Protein AF-N6XP48-F1 (afdb_monomer)

Nearest PDB structures (foldseek):
  5cam-assembly1_C  TM=9.400E-01  e=2.402E-02  Pseudomonas putida
  2rn7-assembly1_A  TM=3.676E-01  e=2.381E+00  Shigella flexneri

Structure (mmCIF, N/CA/C/O backbone):
data_AF-N6XP48-F1
#
_entry.id   AF-N6XP48-F1
#
loop_
_atom_site.group_PDB
_atom_site.id
_atom_site.type_symbol
_atom_site.label_atom_id
_atom_site.label_alt_id
_atom_site.label_comp_id
_atom_site.label_asym_id
_atom_site.label_entity_id
_atom_site.label_seq_id
_atom_site.pdbx_PDB_ins_code
_atom_site.Cartn_x
_atom_site.Cartn_y
_atom_site.Cartn_z
_atom_site.occupancy
_atom_site.B_iso_or_equiv
_atom_site.auth_seq_id
_atom_site.auth_comp_id
_atom_site.auth_asym_id
_atom_site.auth_atom_id
_atom_site.pdbx_PDB_model_num
ATOM 1 N N . MET A 1 1 ? -10.501 29.553 18.023 1.00 41.72 1 MET A N 1
ATOM 2 C CA . MET A 1 1 ? -9.786 28.261 18.107 1.00 41.72 1 MET A CA 1
ATOM 3 C C . MET A 1 1 ? -9.915 27.550 16.769 1.00 41.72 1 MET A C 1
ATOM 5 O O . MET A 1 1 ? -11.051 27.428 16.327 1.00 41.72 1 MET A O 1
ATOM 9 N N . PRO A 1 2 ? -8.834 27.119 16.096 1.00 44.75 2 PRO A N 1
ATOM 10 C CA . PRO A 1 2 ? -8.967 26.199 14.975 1.00 44.75 2 PRO A CA 1
ATOM 11 C C . PRO A 1 2 ? -9.123 24.770 15.511 1.00 44.75 2 PRO A C 1
ATOM 13 O O . PRO A 1 2 ? -8.334 24.319 16.341 1.00 44.75 2 PRO A O 1
ATOM 16 N N . ALA A 1 3 ? -10.169 24.077 15.066 1.00 44.78 3 ALA A N 1
ATOM 17 C CA . ALA A 1 3 ? -10.333 22.652 15.305 1.00 44.78 3 ALA A CA 1
ATOM 18 C C . ALA A 1 3 ? -9.206 21.906 14.580 1.00 44.78 3 ALA A C 1
ATOM 20 O O . ALA A 1 3 ? -9.098 21.973 13.356 1.00 44.78 3 ALA A O 1
ATOM 21 N N . VAL A 1 4 ? -8.349 21.228 15.338 1.00 59.03 4 VAL A N 1
ATOM 22 C CA . VAL A 1 4 ? -7.405 20.260 14.779 1.00 59.03 4 VAL A CA 1
ATOM 23 C C . VAL A 1 4 ? -8.212 19.162 14.077 1.00 59.03 4 VAL A C 1
ATOM 25 O O . VAL A 1 4 ? -9.101 18.581 14.705 1.00 59.03 4 VAL A O 1
ATOM 28 N N . PRO A 1 5 ? -7.970 18.872 12.787 1.00 53.56 5 PRO A N 1
ATOM 29 C CA . PRO A 1 5 ? -8.582 17.715 12.160 1.00 53.56 5 PRO A CA 1
ATOM 30 C C . PRO A 1 5 ? -8.061 16.473 12.881 1.00 53.56 5 PRO A C 1
ATOM 32 O O . PRO A 1 5 ? -6.856 16.234 12.952 1.00 53.56 5 PRO A O 1
ATOM 35 N N . SER A 1 6 ? -8.973 15.699 13.459 1.00 49.88 6 SER A N 1
ATOM 36 C CA . SER A 1 6 ? -8.670 14.387 14.016 1.00 49.88 6 SER A CA 1
ATOM 37 C C . SER A 1 6 ? -7.930 13.550 12.960 1.00 49.88 6 SER A C 1
ATOM 39 O O . SER A 1 6 ? -8.435 13.438 11.837 1.00 49.88 6 SER A O 1
ATOM 41 N N . PRO A 1 7 ? -6.773 12.930 13.258 1.00 51.97 7 PRO A N 1
ATOM 42 C CA . PRO A 1 7 ? -6.150 11.965 12.357 1.00 51.97 7 PRO A CA 1
ATOM 43 C C . PRO A 1 7 ? -6.943 10.647 12.400 1.00 51.97 7 PRO A C 1
ATOM 45 O O . PRO A 1 7 ? -6.499 9.648 12.946 1.00 51.97 7 PRO A O 1
ATOM 48 N N . GLY A 1 8 ? -8.166 10.672 11.867 1.00 51.91 8 GLY A N 1
ATOM 49 C CA . GLY A 1 8 ? -9.041 9.507 11.687 1.00 51.91 8 GLY A CA 1
ATOM 50 C C . GLY A 1 8 ? -9.351 9.204 10.217 1.00 51.91 8 GLY A C 1
ATOM 51 O O . GLY A 1 8 ? -10.138 8.309 9.929 1.00 51.91 8 GLY A O 1
ATOM 52 N N . GLY A 1 9 ? -8.760 9.957 9.277 1.00 57.41 9 GLY A N 1
ATOM 53 C CA . GLY A 1 9 ? -9.001 9.809 7.833 1.00 57.41 9 GLY A CA 1
ATOM 54 C C . GLY A 1 9 ? -7.764 9.934 6.936 1.00 57.41 9 GLY A C 1
ATOM 55 O O . GLY A 1 9 ? -7.853 9.674 5.734 1.00 57.41 9 GLY A O 1
ATOM 56 N N . ALA A 1 10 ? -6.608 10.305 7.492 1.00 67.94 10 ALA A N 1
ATOM 57 C CA . ALA A 1 10 ? -5.345 10.330 6.766 1.00 67.94 10 ALA A CA 1
ATOM 58 C C . ALA A 1 10 ? -4.682 8.954 6.892 1.00 67.94 10 ALA A C 1
ATOM 60 O O . ALA A 1 10 ? -4.413 8.498 7.999 1.00 67.94 10 ALA A O 1
ATOM 61 N N . ILE A 1 11 ? -4.454 8.284 5.762 1.00 75.94 11 ILE A N 1
ATOM 62 C CA . ILE A 1 11 ? -3.666 7.046 5.722 1.00 75.94 11 ILE A CA 1
ATOM 63 C C . ILE A 1 11 ? -2.301 7.367 6.323 1.00 75.94 11 ILE A C 1
ATOM 65 O O . ILE A 1 11 ? -1.702 8.384 5.959 1.00 75.94 11 ILE A O 1
ATOM 69 N N . ARG A 1 12 ? -1.829 6.528 7.246 1.00 83.38 12 ARG A N 1
ATOM 70 C CA . ARG A 1 12 ? -0.541 6.762 7.893 1.00 83.38 12 ARG A CA 1
ATOM 71 C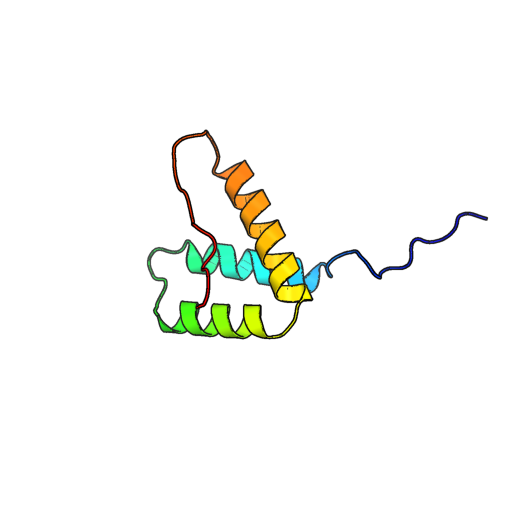 C . ARG A 1 12 ? 0.570 6.797 6.833 1.00 83.38 12 ARG A C 1
ATOM 73 O O . ARG A 1 12 ? 0.584 5.940 5.946 1.00 83.38 12 ARG A O 1
ATOM 80 N N . PRO A 1 13 ? 1.494 7.771 6.897 1.00 79.00 13 PRO A N 1
ATOM 81 C CA . PRO A 1 13 ? 2.548 7.914 5.894 1.00 79.00 13 PRO A CA 1
ATOM 82 C C . PRO A 1 13 ? 3.479 6.697 5.854 1.00 79.00 13 PRO A C 1
ATOM 84 O O . PRO A 1 13 ? 4.001 6.379 4.793 1.00 79.00 13 PRO A O 1
ATOM 87 N N . GLU A 1 14 ? 3.627 5.984 6.974 1.00 85.19 14 GLU A N 1
ATOM 88 C CA . GLU A 1 14 ? 4.342 4.703 7.052 1.00 85.19 14 GLU A CA 1
ATOM 89 C C . GLU A 1 14 ? 3.716 3.637 6.133 1.00 85.19 14 GLU A C 1
ATOM 91 O O . GLU A 1 14 ? 4.406 3.061 5.301 1.00 85.19 14 GLU A O 1
ATOM 96 N N . ILE A 1 15 ? 2.388 3.483 6.168 1.00 85.44 15 ILE A N 1
ATOM 97 C CA . ILE A 1 15 ? 1.661 2.512 5.340 1.00 85.44 15 ILE A CA 1
ATOM 98 C C . ILE A 1 15 ? 1.702 2.928 3.863 1.00 85.44 15 ILE A C 1
ATOM 100 O O . ILE A 1 15 ? 1.791 2.087 2.969 1.00 85.44 15 ILE A O 1
ATOM 104 N N . LEU A 1 16 ? 1.643 4.234 3.584 1.00 83.69 16 LEU A N 1
ATOM 105 C CA . LEU A 1 16 ? 1.793 4.750 2.223 1.00 83.69 16 LEU A CA 1
ATOM 106 C C . LEU A 1 16 ? 3.198 4.474 1.667 1.00 83.69 16 LEU A C 1
ATOM 108 O O . LEU A 1 16 ? 3.333 4.160 0.486 1.00 83.69 16 LEU A O 1
ATOM 112 N N . HIS A 1 17 ? 4.229 4.569 2.509 1.00 84.56 17 HIS A N 1
ATOM 113 C CA . HIS A 1 17 ? 5.597 4.228 2.136 1.00 84.56 17 HIS A CA 1
ATOM 114 C C . HIS A 1 17 ? 5.729 2.734 1.830 1.00 84.56 17 HIS A C 1
ATOM 116 O O . HIS A 1 17 ? 6.204 2.388 0.754 1.00 84.56 17 HIS A O 1
ATOM 122 N N . GLU A 1 18 ? 5.207 1.861 2.697 1.00 87.69 18 GLU A N 1
ATOM 123 C CA . GLU A 1 18 ? 5.162 0.412 2.449 1.00 87.69 18 GLU A CA 1
ATOM 124 C C . GLU A 1 18 ? 4.423 0.074 1.143 1.00 87.69 18 GLU A C 1
ATOM 126 O O . GLU A 1 18 ? 4.869 -0.771 0.367 1.00 87.69 18 GLU A O 1
ATOM 131 N N . ALA A 1 19 ? 3.315 0.766 0.851 1.00 87.50 19 ALA A N 1
ATOM 132 C CA . ALA A 1 19 ? 2.597 0.610 -0.413 1.00 87.50 19 ALA A CA 1
ATOM 133 C C . ALA A 1 19 ? 3.475 0.982 -1.619 1.00 87.50 19 ALA A C 1
ATOM 135 O O . ALA A 1 19 ? 3.478 0.274 -2.623 1.00 87.50 19 ALA A O 1
ATOM 136 N N . ALA A 1 20 ? 4.230 2.078 -1.530 1.00 83.56 20 ALA A N 1
ATOM 137 C CA . ALA A 1 20 ? 5.138 2.502 -2.590 1.00 83.56 20 ALA A CA 1
ATOM 138 C C . ALA A 1 20 ? 6.311 1.522 -2.769 1.00 83.56 20 ALA A C 1
ATOM 140 O O . ALA A 1 20 ? 6.676 1.216 -3.903 1.00 83.56 20 ALA A O 1
ATOM 141 N N . GLU A 1 21 ? 6.860 0.981 -1.677 1.00 86.06 21 GLU A N 1
ATOM 142 C CA . GLU A 1 21 ? 7.892 -0.060 -1.735 1.00 86.06 21 GLU A CA 1
ATOM 143 C C . GLU A 1 21 ? 7.385 -1.318 -2.444 1.00 86.06 21 GLU A C 1
ATOM 145 O O . GLU A 1 21 ? 8.073 -1.857 -3.313 1.00 86.06 21 GLU A O 1
ATOM 150 N N . TRP A 1 22 ? 6.167 -1.765 -2.122 1.00 88.62 22 TRP A N 1
ATOM 151 C CA . TRP A 1 22 ? 5.533 -2.876 -2.828 1.00 88.62 22 TRP A CA 1
ATOM 152 C C . TRP A 1 22 ? 5.324 -2.567 -4.308 1.00 88.62 22 TRP A C 1
ATOM 154 O O . TRP A 1 22 ? 5.535 -3.444 -5.138 1.00 88.62 22 TRP A O 1
ATOM 164 N N . LEU A 1 23 ? 4.962 -1.332 -4.658 1.00 83.25 23 LEU A N 1
ATOM 165 C CA . LEU A 1 23 ? 4.774 -0.932 -6.049 1.00 83.25 23 LEU A CA 1
ATOM 166 C C . LEU A 1 23 ? 6.085 -1.040 -6.840 1.00 83.25 23 LEU A C 1
ATOM 168 O O . LEU A 1 23 ? 6.094 -1.628 -7.914 1.00 83.25 23 LEU A O 1
ATOM 172 N N . VAL A 1 24 ? 7.206 -0.575 -6.282 1.00 83.00 24 VAL A N 1
ATOM 173 C CA . VAL A 1 24 ? 8.531 -0.731 -6.908 1.00 83.00 24 VAL A CA 1
ATOM 174 C C . VAL A 1 24 ? 8.913 -2.208 -7.039 1.00 83.00 24 VAL A C 1
ATOM 176 O O . VAL A 1 24 ? 9.347 -2.622 -8.108 1.00 83.00 24 VAL A O 1
ATOM 179 N N . ARG A 1 25 ? 8.695 -3.021 -5.996 1.00 83.06 25 ARG A N 1
ATOM 180 C CA . ARG A 1 25 ? 9.001 -4.464 -6.032 1.00 83.06 25 ARG A CA 1
ATOM 181 C C . ARG A 1 25 ? 8.155 -5.237 -7.042 1.00 83.06 25 ARG A C 1
ATOM 183 O O . ARG A 1 25 ? 8.662 -6.158 -7.663 1.00 83.06 25 ARG A O 1
ATOM 190 N N . LEU A 1 26 ? 6.876 -4.889 -7.205 1.00 81.56 26 LEU A N 1
ATOM 191 C CA . LEU A 1 26 ? 5.991 -5.548 -8.174 1.00 81.56 26 LEU A CA 1
ATOM 192 C C . LEU A 1 26 ? 6.244 -5.103 -9.621 1.00 81.56 26 LEU A C 1
ATOM 194 O O . LEU A 1 26 ? 5.870 -5.827 -10.541 1.00 81.56 26 LEU A O 1
ATOM 198 N N . HIS A 1 27 ? 6.831 -3.919 -9.814 1.00 75.62 27 HIS A N 1
ATOM 199 C CA . HIS A 1 27 ? 7.248 -3.405 -11.119 1.00 75.62 27 HIS A CA 1
ATOM 200 C C . HIS A 1 27 ? 8.641 -3.887 -11.549 1.00 75.62 27 HIS A C 1
ATOM 202 O O . HIS A 1 27 ? 9.017 -3.664 -12.699 1.00 75.62 27 HIS A O 1
ATOM 208 N N . ASP A 1 28 ? 9.399 -4.518 -10.652 1.00 76.12 28 ASP A N 1
ATOM 209 C CA . ASP A 1 28 ? 10.681 -5.129 -10.985 1.00 76.12 28 ASP A CA 1
ATOM 210 C C . ASP A 1 28 ? 10.474 -6.384 -11.855 1.00 76.12 28 ASP A C 1
ATOM 212 O O . ASP A 1 28 ? 9.507 -7.131 -11.678 1.00 76.12 28 ASP A O 1
ATOM 216 N N . ASP A 1 29 ? 11.376 -6.618 -12.812 1.00 63.03 29 ASP A N 1
ATOM 217 C CA . ASP A 1 29 ? 11.270 -7.720 -13.786 1.00 63.03 29 ASP A CA 1
ATOM 218 C C . ASP A 1 29 ? 11.371 -9.103 -13.108 1.00 63.03 29 ASP A C 1
ATOM 220 O O . ASP A 1 29 ? 10.896 -10.108 -13.635 1.00 63.03 29 ASP A O 1
ATOM 224 N N . VAL A 1 30 ? 11.928 -9.147 -11.891 1.00 71.31 30 VAL A N 1
ATOM 225 C CA . VAL A 1 30 ? 12.173 -10.368 -11.110 1.00 71.31 30 VAL A CA 1
ATOM 226 C C . VAL A 1 30 ? 11.117 -10.574 -10.015 1.00 71.31 30 VAL A C 1
ATOM 228 O O . VAL A 1 30 ? 11.404 -11.137 -8.960 1.00 71.31 30 VAL A O 1
ATOM 231 N N . VAL A 1 31 ? 9.877 -10.110 -10.216 1.00 75.06 31 VAL A N 1
ATOM 232 C CA . VAL A 1 31 ? 8.823 -10.355 -9.223 1.00 75.06 31 VAL A CA 1
ATOM 233 C C . VAL A 1 31 ? 8.456 -11.843 -9.174 1.00 75.06 31 VAL A C 1
ATOM 235 O O . VAL A 1 31 ? 7.842 -12.404 -10.085 1.00 75.06 31 VAL A O 1
ATOM 238 N N . ASP A 1 32 ? 8.806 -12.491 -8.070 1.00 81.25 32 ASP A N 1
ATOM 239 C CA . ASP A 1 32 ? 8.498 -13.894 -7.843 1.00 81.25 32 ASP A CA 1
ATOM 240 C C . ASP A 1 32 ? 7.080 -14.080 -7.279 1.00 81.25 32 ASP A C 1
ATOM 242 O O . ASP A 1 32 ? 6.463 -13.196 -6.670 1.00 81.25 32 ASP A O 1
ATOM 246 N N . GLU A 1 33 ? 6.540 -15.293 -7.408 1.00 80.19 33 GLU A N 1
ATOM 247 C CA . GLU A 1 33 ? 5.227 -15.622 -6.834 1.00 80.19 33 GLU A CA 1
ATOM 248 C C . GLU A 1 33 ? 5.249 -15.520 -5.289 1.00 80.19 33 GLU A C 1
ATOM 250 O O . GLU A 1 33 ? 4.213 -15.340 -4.644 1.00 80.19 33 GLU A O 1
ATOM 255 N N . ALA A 1 34 ? 6.433 -15.612 -4.671 1.00 84.56 34 ALA A N 1
ATOM 256 C CA . ALA A 1 34 ? 6.628 -15.368 -3.243 1.00 84.56 34 ALA A CA 1
ATOM 257 C C . ALA A 1 34 ? 6.339 -13.909 -2.854 1.00 84.56 34 ALA A C 1
ATOM 259 O O . ALA A 1 34 ? 5.597 -13.686 -1.891 1.00 84.56 34 ALA A O 1
ATOM 260 N N . ASP A 1 35 ? 6.832 -12.942 -3.629 1.00 85.25 35 ASP A N 1
ATOM 261 C CA . ASP A 1 35 ? 6.593 -11.513 -3.414 1.00 85.25 35 ASP A CA 1
ATOM 262 C C . ASP A 1 35 ? 5.122 -11.159 -3.607 1.00 85.25 35 ASP A C 1
ATOM 264 O O . ASP A 1 35 ? 4.526 -10.498 -2.755 1.00 85.25 35 ASP A O 1
ATOM 268 N N . ARG A 1 36 ? 4.473 -11.705 -4.645 1.00 83.06 36 ARG A N 1
ATOM 269 C CA . ARG A 1 36 ? 3.022 -11.526 -4.843 1.00 83.06 36 ARG A CA 1
ATOM 270 C C . ARG A 1 36 ? 2.198 -12.059 -3.672 1.00 83.06 36 ARG A C 1
ATOM 272 O O . ARG A 1 36 ? 1.204 -11.440 -3.281 1.00 83.06 36 ARG A O 1
ATOM 279 N N . ARG A 1 37 ? 2.578 -13.202 -3.089 1.00 87.00 37 ARG A N 1
ATOM 280 C CA . ARG A 1 37 ? 1.902 -13.754 -1.900 1.00 87.00 37 ARG A CA 1
ATOM 281 C C . ARG A 1 37 ? 2.128 -12.891 -0.661 1.00 87.00 37 ARG A C 1
ATOM 283 O O . ARG A 1 37 ? 1.180 -12.679 0.096 1.00 87.00 37 ARG A O 1
ATOM 290 N N . ALA A 1 38 ? 3.348 -12.400 -0.454 1.00 87.94 38 ALA A N 1
ATOM 291 C CA . ALA A 1 38 ? 3.679 -11.515 0.659 1.00 87.94 38 ALA A CA 1
ATOM 292 C C . ALA A 1 38 ? 2.914 -10.186 0.561 1.00 87.94 38 ALA A C 1
ATOM 294 O O . ALA A 1 38 ? 2.274 -9.781 1.533 1.00 87.94 38 ALA A O 1
ATOM 295 N N . TRP A 1 39 ? 2.862 -9.592 -0.632 1.00 87.50 39 TRP A N 1
ATOM 296 C CA . TRP A 1 39 ? 2.060 -8.407 -0.920 1.00 87.50 39 TRP A CA 1
ATOM 297 C C . TRP A 1 39 ? 0.566 -8.636 -0.651 1.00 87.50 39 TRP A C 1
ATOM 299 O O . TRP A 1 39 ? -0.056 -7.865 0.075 1.00 87.50 39 TRP A O 1
ATOM 309 N N . ARG A 1 40 ? -0.023 -9.739 -1.141 1.00 86.38 40 ARG A N 1
ATOM 310 C CA . ARG A 1 40 ? -1.438 -10.068 -0.866 1.00 86.38 40 ARG A CA 1
ATOM 311 C C . ARG A 1 40 ? -1.723 -10.242 0.624 1.00 86.38 40 ARG A C 1
ATOM 313 O O . ARG A 1 40 ? -2.801 -9.868 1.081 1.00 86.38 40 ARG A O 1
ATOM 320 N N . LYS A 1 41 ? -0.781 -10.816 1.379 1.00 89.25 41 LYS A N 1
ATOM 321 C CA . LYS A 1 41 ? -0.898 -10.967 2.834 1.00 89.25 41 LYS A CA 1
ATOM 322 C C . LYS A 1 41 ? -0.849 -9.611 3.540 1.00 89.25 41 LYS A C 1
ATOM 324 O O . LYS A 1 41 ? -1.648 -9.383 4.440 1.00 89.25 41 LYS A O 1
ATOM 329 N N . TRP A 1 42 ? 0.043 -8.723 3.109 1.00 89.62 42 TRP A N 1
ATOM 330 C CA . TRP A 1 42 ? 0.143 -7.352 3.609 1.00 89.62 42 TRP A CA 1
ATOM 331 C C . TRP A 1 42 ? -1.134 -6.548 3.315 1.00 89.62 42 TRP A C 1
ATOM 333 O O . TRP A 1 42 ? -1.726 -5.973 4.225 1.00 89.62 42 TRP A O 1
ATOM 343 N N . LEU A 1 43 ? -1.645 -6.619 2.082 1.00 85.12 43 LEU A N 1
ATOM 344 C CA . LEU A 1 43 ? -2.881 -5.949 1.670 1.00 85.12 43 LEU A CA 1
ATOM 345 C C . LEU A 1 43 ? -4.099 -6.421 2.482 1.00 85.12 43 LEU A C 1
ATOM 347 O O . LEU A 1 43 ? -4.963 -5.624 2.834 1.00 85.12 43 LEU A O 1
ATOM 351 N N . ALA A 1 44 ? -4.152 -7.718 2.800 1.00 85.19 44 ALA A N 1
ATOM 352 C CA . ALA A 1 44 ? -5.206 -8.318 3.614 1.00 85.19 44 ALA A CA 1
ATOM 353 C C . ALA A 1 44 ? -5.027 -8.095 5.127 1.00 85.19 44 ALA A C 1
ATOM 355 O O . ALA A 1 44 ? -5.887 -8.514 5.899 1.00 85.19 44 ALA A O 1
ATOM 356 N N . SER A 1 45 ? -3.926 -7.474 5.564 1.00 84.88 45 SER A N 1
ATOM 357 C CA . SER A 1 45 ? -3.629 -7.310 6.987 1.00 84.88 45 SER A CA 1
ATOM 358 C C . SER A 1 45 ? -4.508 -6.250 7.651 1.00 84.88 45 SER A C 1
ATOM 360 O O . SER A 1 45 ? -4.889 -6.437 8.803 1.00 84.88 45 SER A O 1
ATOM 362 N N . SER A 1 46 ? -4.828 -5.155 6.947 1.00 82.56 46 SER A N 1
ATOM 363 C CA . SER A 1 46 ? -5.717 -4.101 7.461 1.00 82.56 46 SER A CA 1
ATOM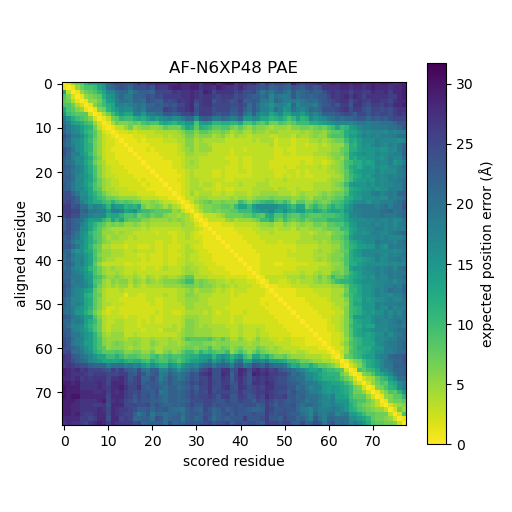 364 C C . SER A 1 46 ? -6.367 -3.306 6.331 1.00 82.56 46 SER A C 1
ATOM 366 O O . SER A 1 46 ? -5.751 -3.088 5.287 1.00 82.56 46 SER A O 1
ATOM 368 N N . ASP A 1 47 ? -7.548 -2.742 6.590 1.00 80.50 47 ASP A N 1
ATOM 369 C CA . ASP A 1 47 ? -8.209 -1.795 5.683 1.00 80.50 47 ASP A CA 1
ATOM 370 C C . ASP A 1 47 ? -7.349 -0.562 5.356 1.00 80.50 47 ASP A C 1
ATOM 372 O O . ASP A 1 47 ? -7.456 0.004 4.268 1.00 80.50 47 ASP A O 1
ATOM 376 N N . GLU A 1 48 ? -6.465 -0.138 6.265 1.00 83.62 48 GLU A N 1
ATOM 377 C CA . GLU A 1 48 ? -5.507 0.942 5.997 1.00 83.62 48 GLU A CA 1
ATOM 378 C C . GLU A 1 48 ? -4.487 0.574 4.910 1.00 83.62 48 GLU A C 1
ATOM 380 O O . GLU A 1 48 ? -4.219 1.412 4.048 1.00 83.62 48 GLU A O 1
ATOM 385 N N . HIS A 1 49 ? -3.973 -0.664 4.895 1.00 85.62 49 HIS A N 1
ATOM 386 C CA . HIS A 1 49 ? -3.048 -1.148 3.860 1.00 85.62 49 HIS A CA 1
ATOM 387 C C . HIS A 1 49 ? -3.735 -1.174 2.491 1.00 85.62 49 HIS A C 1
ATOM 389 O O . HIS A 1 49 ? -3.185 -0.682 1.507 1.00 85.62 49 HIS A O 1
ATOM 395 N N . ALA A 1 50 ? -4.985 -1.648 2.438 1.00 84.25 50 ALA A N 1
ATOM 396 C CA . ALA A 1 50 ? -5.794 -1.629 1.221 1.00 84.25 50 ALA A CA 1
ATOM 397 C C . ALA A 1 50 ? -6.028 -0.206 0.688 1.00 84.25 50 ALA A C 1
ATOM 399 O O . ALA A 1 50 ? -5.878 0.054 -0.508 1.00 84.25 50 ALA A O 1
ATOM 400 N N . ARG A 1 51 ? -6.342 0.746 1.576 1.00 84.44 51 ARG A N 1
ATOM 401 C CA . ARG A 1 51 ? -6.511 2.162 1.211 1.00 84.44 51 ARG A CA 1
ATOM 402 C C . ARG A 1 51 ? -5.202 2.793 0.731 1.00 84.44 51 ARG A C 1
ATOM 404 O O . ARG A 1 51 ? -5.229 3.582 -0.213 1.00 84.44 51 ARG A O 1
ATOM 411 N N . ALA A 1 52 ? -4.077 2.469 1.369 1.00 87.31 52 A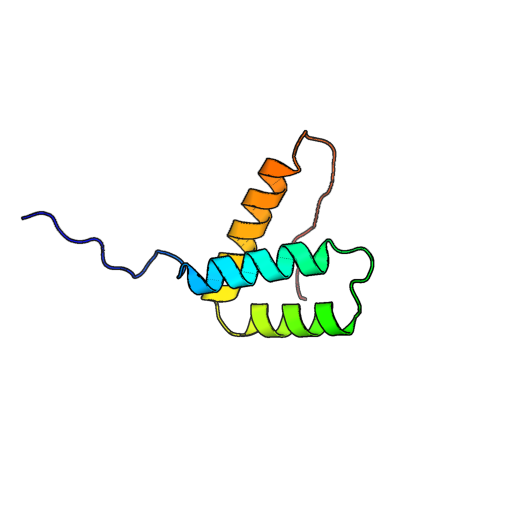LA A N 1
ATOM 412 C CA . ALA A 1 52 ? -2.757 2.968 0.989 1.00 87.31 52 ALA A CA 1
ATOM 413 C C . ALA A 1 52 ? -2.344 2.469 -0.393 1.00 87.31 52 ALA A C 1
ATOM 415 O O . ALA A 1 52 ? -1.940 3.268 -1.236 1.00 87.31 52 ALA A O 1
ATOM 416 N N . TRP A 1 53 ? -2.536 1.173 -0.641 1.00 86.94 53 TRP A N 1
ATOM 417 C CA . TRP A 1 53 ? -2.274 0.547 -1.928 1.00 86.94 53 TRP A CA 1
ATOM 418 C C . TRP A 1 53 ? -3.078 1.191 -3.056 1.00 86.94 53 TRP A C 1
ATOM 420 O O . TRP A 1 53 ? -2.506 1.613 -4.053 1.00 86.94 53 TRP A O 1
ATOM 430 N N . GLN A 1 54 ? -4.383 1.387 -2.858 1.00 84.31 54 GLN A N 1
ATOM 431 C CA . GLN A 1 54 ? -5.241 2.057 -3.840 1.00 84.31 54 GLN A CA 1
ATOM 432 C C . GLN A 1 54 ? -4.772 3.482 -4.173 1.00 84.31 54 GLN A C 1
ATOM 434 O O . GLN A 1 54 ? -4.846 3.903 -5.326 1.00 84.31 54 GLN A O 1
ATOM 439 N N . ARG A 1 55 ? -4.264 4.238 -3.189 1.00 82.31 55 ARG A N 1
ATOM 440 C CA . ARG A 1 55 ? -3.696 5.575 -3.439 1.00 82.31 55 ARG A CA 1
ATOM 441 C C . ARG A 1 55 ? -2.370 5.514 -4.190 1.00 82.31 55 ARG A C 1
ATOM 443 O O . ARG A 1 55 ? -2.165 6.324 -5.092 1.00 82.31 55 ARG A O 1
ATOM 450 N N . ALA A 1 56 ? -1.497 4.574 -3.835 1.00 82.12 56 ALA A N 1
ATOM 451 C CA . ALA A 1 56 ? -0.239 4.351 -4.538 1.00 82.12 56 ALA A CA 1
ATOM 452 C C . ALA A 1 56 ? -0.484 3.932 -5.997 1.00 82.12 56 ALA A C 1
ATOM 454 O O . ALA A 1 56 ? 0.122 4.510 -6.893 1.00 82.12 56 ALA A O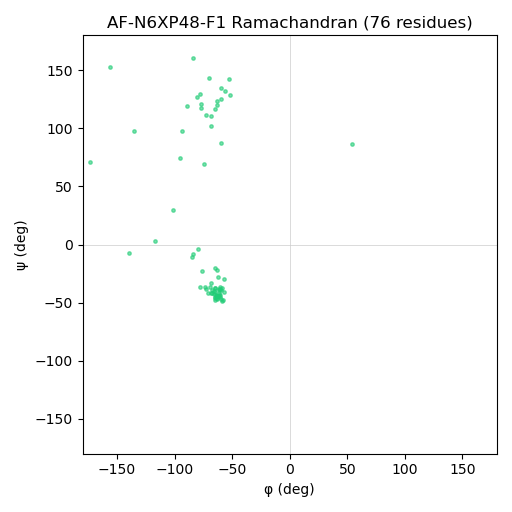 1
ATOM 455 N N . GLU A 1 57 ? -1.433 3.026 -6.252 1.00 81.56 57 GLU A N 1
ATOM 456 C CA . GLU A 1 57 ? -1.846 2.629 -7.604 1.00 81.56 57 GLU A CA 1
ATOM 457 C C . GLU A 1 57 ? -2.422 3.794 -8.407 1.00 81.56 57 GLU A C 1
ATOM 459 O O . GLU A 1 57 ? -2.104 3.937 -9.585 1.00 81.56 57 GLU A O 1
ATOM 464 N N . GLN A 1 58 ? -3.251 4.648 -7.797 1.00 79.50 58 GLN A N 1
ATOM 465 C CA . GLN A 1 58 ? -3.775 5.838 -8.473 1.00 79.50 58 GLN A CA 1
ATOM 466 C C . GLN A 1 58 ? -2.654 6.806 -8.853 1.00 79.50 58 GLN A C 1
ATOM 468 O O . GLN A 1 58 ? -2.628 7.289 -9.981 1.00 79.50 58 GLN A O 1
ATOM 473 N N . LEU A 1 59 ? -1.705 7.064 -7.949 1.00 77.00 59 LEU A N 1
ATOM 474 C CA . LEU A 1 59 ? -0.537 7.898 -8.238 1.00 77.00 59 LEU A CA 1
ATOM 475 C C . LEU A 1 59 ? 0.339 7.281 -9.332 1.00 77.00 59 LEU A C 1
ATOM 477 O O . LEU A 1 59 ? 0.706 7.973 -10.277 1.00 77.00 59 LEU A O 1
ATOM 481 N N . ALA A 1 60 ? 0.617 5.981 -9.251 1.00 73.69 60 ALA A N 1
ATOM 482 C CA . ALA A 1 60 ? 1.369 5.251 -10.265 1.00 73.69 60 ALA A CA 1
ATOM 483 C C . ALA A 1 60 ? 0.659 5.262 -11.624 1.00 73.69 60 ALA A C 1
ATOM 485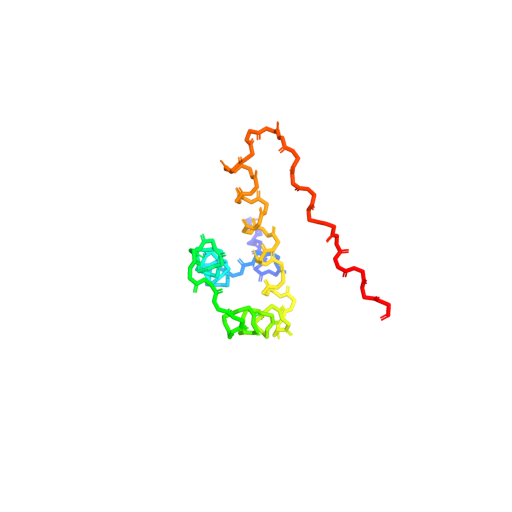 O O . ALA A 1 60 ? 1.304 5.452 -12.648 1.00 73.69 60 ALA A O 1
ATOM 486 N N . SER A 1 61 ? -0.670 5.145 -11.639 1.00 69.94 61 SER A N 1
ATOM 487 C CA . SER A 1 61 ? -1.485 5.233 -12.854 1.00 69.94 61 SER A CA 1
ATOM 488 C C . SER A 1 61 ? -1.503 6.641 -13.442 1.00 69.94 61 SER A C 1
ATOM 490 O O . SER A 1 61 ? -1.569 6.784 -14.654 1.00 69.94 61 SER A O 1
ATOM 492 N N . LEU A 1 62 ? -1.435 7.689 -12.615 1.00 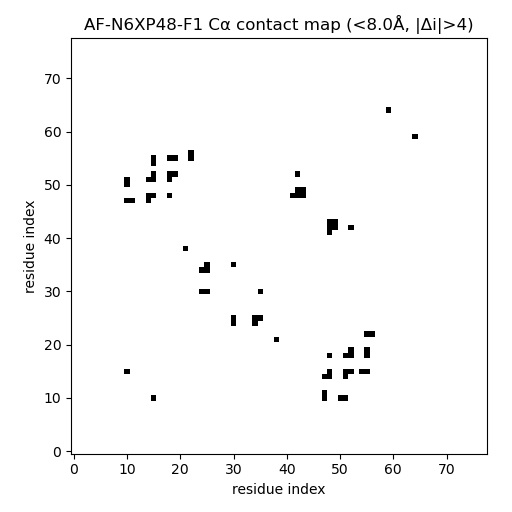68.94 62 LEU A N 1
ATOM 493 C CA . LEU A 1 62 ? -1.327 9.076 -13.080 1.00 68.94 62 LEU A CA 1
ATOM 494 C C . LEU A 1 62 ? 0.068 9.381 -13.641 1.00 68.94 62 LEU A C 1
ATOM 496 O O . LEU A 1 62 ? 0.184 10.092 -14.632 1.00 68.94 62 LEU A O 1
ATOM 500 N N . VAL A 1 63 ? 1.121 8.833 -13.027 1.00 66.00 63 VAL A N 1
ATOM 501 C CA . VAL A 1 63 ? 2.516 9.022 -13.463 1.00 66.00 63 VAL A CA 1
ATOM 502 C C . VAL A 1 63 ? 2.851 8.153 -14.682 1.00 66.00 63 VAL A C 1
ATOM 504 O O . VAL A 1 63 ? 3.563 8.601 -15.575 1.00 66.00 63 VAL A O 1
ATOM 507 N N . GLY A 1 64 ? 2.312 6.935 -14.754 1.00 61.62 64 GLY A N 1
ATOM 508 C CA . GLY A 1 64 ? 2.421 6.035 -15.908 1.00 61.62 64 GLY A CA 1
ATOM 509 C C . GLY A 1 64 ? 1.382 6.301 -17.004 1.00 61.62 64 GLY A C 1
ATOM 510 O O . GLY A 1 64 ? 1.460 5.722 -18.084 1.00 61.62 64 GLY A O 1
ATOM 511 N N . GLY A 1 65 ? 0.407 7.175 -16.738 1.00 52.22 65 GLY A N 1
ATOM 512 C CA . GLY A 1 65 ? -0.762 7.424 -17.575 1.00 52.22 65 GLY A CA 1
ATOM 513 C C . GLY A 1 65 ? -0.604 8.599 -18.528 1.00 52.22 65 GLY A C 1
ATOM 514 O O . GLY A 1 65 ? -1.272 9.619 -18.384 1.00 52.22 65 GLY A O 1
ATOM 515 N N . VAL A 1 66 ? 0.178 8.399 -19.585 1.00 44.16 66 VAL A N 1
ATOM 516 C CA . VAL A 1 66 ? -0.282 8.817 -20.918 1.00 44.16 66 VAL A CA 1
ATOM 517 C C . VAL A 1 66 ? -1.288 7.742 -21.371 1.00 44.16 66 VAL A C 1
ATOM 519 O O . VAL A 1 66 ? -1.004 6.553 -2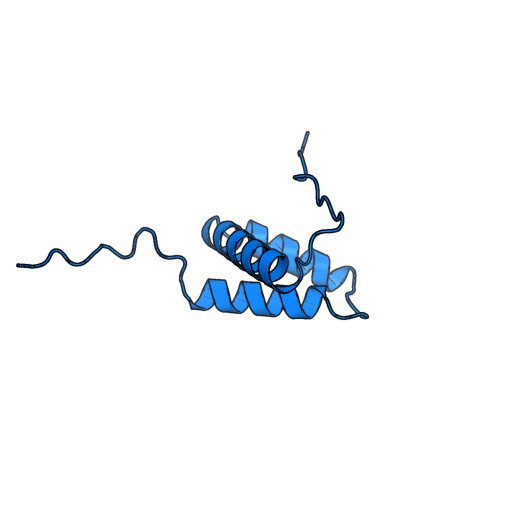1.227 1.00 44.16 66 VAL A O 1
ATOM 522 N N . PRO A 1 67 ? -2.501 8.105 -21.826 1.00 48.16 67 PRO A N 1
ATOM 523 C CA . PRO A 1 67 ? -3.639 7.196 -21.840 1.00 48.16 67 PRO A CA 1
ATOM 524 C C . PRO A 1 67 ? -3.539 6.196 -22.992 1.00 48.16 67 PRO A C 1
ATOM 526 O O . PRO A 1 67 ? -3.540 6.567 -24.163 1.00 48.16 67 PRO A O 1
ATOM 529 N N . GLY A 1 68 ? -3.515 4.913 -22.649 1.00 44.19 68 GLY A N 1
ATOM 530 C CA . GLY A 1 68 ? -3.535 3.827 -23.618 1.00 44.19 68 GLY A CA 1
ATOM 531 C C . GLY A 1 68 ? -3.670 2.471 -22.942 1.00 44.19 68 GLY A C 1
ATOM 532 O O . GLY A 1 68 ? -2.726 1.701 -22.925 1.00 44.19 68 GLY A O 1
ATOM 533 N N . ALA A 1 69 ? -4.852 2.194 -22.388 1.00 48.50 69 ALA A N 1
ATOM 534 C CA . ALA A 1 69 ? -5.338 0.845 -22.094 1.00 48.50 69 ALA A CA 1
ATOM 535 C C . ALA A 1 69 ? -4.436 -0.067 -21.235 1.00 48.50 69 ALA A C 1
ATOM 537 O O . ALA A 1 69 ? -3.790 -0.968 -21.754 1.00 48.50 69 ALA A O 1
ATOM 538 N N . VAL A 1 70 ? -4.552 0.018 -19.908 1.00 46.88 70 VAL A N 1
ATOM 539 C CA . VAL A 1 70 ? -4.461 -1.191 -19.073 1.00 46.88 70 VAL A CA 1
ATOM 540 C C . VAL A 1 70 ? -5.580 -1.136 -18.044 1.00 46.88 70 VAL A C 1
ATOM 542 O O . VAL A 1 70 ? -5.504 -0.462 -17.022 1.00 46.88 70 VAL A O 1
ATOM 545 N N . GLY A 1 71 ? -6.669 -1.831 -18.366 1.00 49.53 71 GLY A N 1
ATOM 546 C CA . GLY A 1 71 ? -7.687 -2.182 -17.394 1.00 49.53 71 GLY A CA 1
ATOM 547 C C . GLY A 1 71 ? -7.149 -3.281 -16.488 1.00 49.53 71 GLY A C 1
ATOM 548 O O . GLY A 1 71 ? -6.993 -4.416 -16.926 1.00 49.53 71 GLY A O 1
ATOM 549 N N . ALA A 1 72 ? -6.912 -2.967 -15.220 1.00 47.28 72 ALA A N 1
ATOM 550 C CA . ALA A 1 72 ? -6.923 -3.973 -14.171 1.00 47.28 72 ALA A CA 1
ATOM 551 C C . ALA A 1 72 ? -8.340 -3.981 -13.590 1.00 47.28 72 ALA A C 1
ATOM 553 O O . ALA A 1 72 ? -8.732 -3.110 -12.815 1.00 47.28 72 ALA A O 1
ATOM 554 N N . ALA A 1 73 ? -9.149 -4.924 -14.069 1.00 43.81 73 ALA A N 1
ATOM 555 C CA . ALA A 1 73 ? -10.482 -5.181 -13.547 1.00 43.81 73 ALA A CA 1
ATOM 556 C C . ALA A 1 73 ? -10.423 -5.388 -12.020 1.00 43.81 73 ALA A C 1
ATOM 558 O O . ALA A 1 73 ? -9.488 -6.033 -11.535 1.00 43.81 73 ALA A 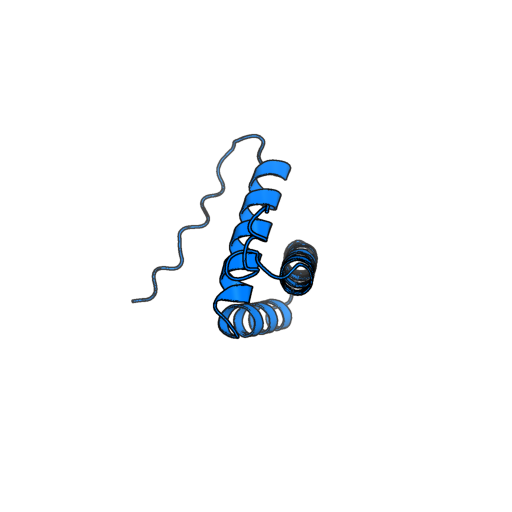O 1
ATOM 559 N N . PRO A 1 74 ? -11.416 -4.907 -11.248 1.00 45.34 74 PRO A N 1
ATOM 560 C CA . PRO A 1 74 ? -11.477 -5.234 -9.836 1.00 45.34 74 PRO A CA 1
ATOM 561 C C . PRO A 1 74 ? -11.659 -6.745 -9.738 1.00 45.34 74 PRO A C 1
ATOM 563 O O . PRO A 1 74 ? -12.587 -7.304 -10.330 1.00 45.34 74 PRO A O 1
ATOM 566 N N . LEU A 1 75 ? -10.752 -7.408 -9.022 1.00 55.25 75 LEU A N 1
ATOM 567 C CA . LEU A 1 75 ? -10.851 -8.823 -8.686 1.00 55.25 75 LEU A CA 1
ATOM 568 C C . LEU A 1 75 ? -12.140 -9.030 -7.876 1.00 55.25 75 LEU A C 1
ATOM 570 O O . LEU A 1 75 ? -12.170 -8.943 -6.650 1.00 55.25 75 LEU A O 1
ATOM 574 N N . ARG A 1 76 ? -13.232 -9.259 -8.604 1.00 51.78 76 ARG A N 1
ATOM 575 C CA . ARG A 1 76 ? -14.544 -9.669 -8.125 1.00 51.78 76 ARG A CA 1
ATOM 576 C C . ARG A 1 76 ? -14.387 -11.090 -7.601 1.00 51.78 76 ARG A C 1
ATOM 578 O O . ARG A 1 76 ? -14.297 -12.035 -8.377 1.00 51.78 76 ARG A O 1
ATOM 585 N N . ARG A 1 77 ? -14.312 -11.233 -6.282 1.00 54.72 77 ARG A N 1
ATOM 586 C CA . ARG A 1 77 ? -14.367 -12.536 -5.617 1.00 54.72 77 ARG A CA 1
ATOM 587 C C . ARG A 1 77 ? -15.831 -12.997 -5.597 1.00 54.72 77 ARG A C 1
ATOM 589 O O . ARG A 1 77 ? -16.669 -12.286 -5.045 1.00 54.72 77 ARG A O 1
ATOM 596 N N . MET A 1 78 ? -16.119 -14.115 -6.265 1.00 53.81 78 MET A N 1
ATOM 597 C CA . MET A 1 78 ? -17.343 -14.916 -6.100 1.00 53.81 78 MET A CA 1
ATOM 598 C C . MET A 1 78 ? -17.112 -15.992 -5.044 1.00 53.81 78 MET A C 1
ATOM 600 O O . MET A 1 78 ? -15.936 -16.403 -4.890 1.00 53.81 78 MET A O 1
#

Secondary structure (DSSP, 8-state):
-PPPPPSSSSPPHHHHHHHHHHHHHHHSTT--HHHHHHHHHHHTT-HHHHHHHHHHHHHHHHHS-SS-----------

Organism: Thauera linaloolentis (strain DSM 12138 / JCM 21573 / CCUG 41526 / CIP 105981 / IAM 15112 / NBRC 102519 / 47Lol) (NCBI:txid1123367)

pLDDT: mean 71.93, std 15.69, range [41.72, 89.62]

InterPro domains:
  IPR032623 FecR, N-terminal [PF16220] (18-59)

Sequence (78 aa):
MPAVPSPGGAIRPEILHEAAEWLVRLHDDVVDEADRRAWRKWLASSDEHARAWQRAEQLASLVGGVPGAVGAAPLRRM

Foldseek 3Di:
DDDDPPPPPDLPVVLLVVLLVLVVQVPDPPNDVVSVVVLVCQCVPDPSNVVSNVVNVVVVCVVVDPPDDDDPDPPDDD

Mean predicted aligned error: 11.4 Å

Solvent-accessible surface area (backbone atoms only — not comparable to full-atom values): 4928 Å² total; per-residue (Å²): 134,84,81,76,80,73,89,82,78,68,72,55,68,68,49,39,48,53,28,45,52,49,50,55,51,66,69,38,95,79,57,46,75,66,56,56,52,52,50,52,50,52,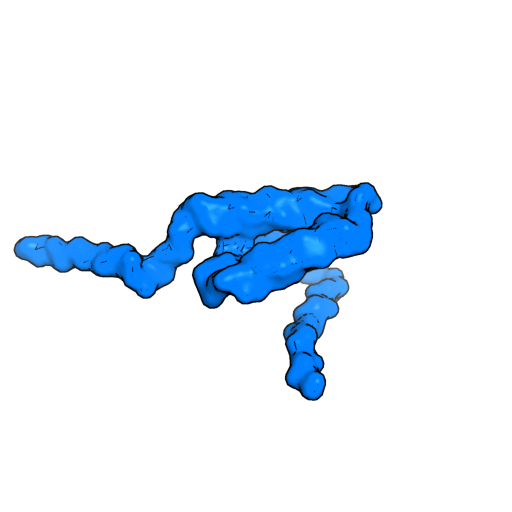40,69,68,38,73,62,38,41,53,22,36,56,51,42,49,52,52,49,48,58,75,67,47,72,91,77,86,84,85,79,72,80,88,76,82,128

Radius of gyration: 15.06 Å; Cα contacts (8 Å, |Δi|>4): 35; chains: 1; bounding box: 30×44×42 Å